Protein AF-A0A936NBF8-F1 (afdb_monomer)

Radius of gyration: 16.89 Å; Cα contacts (8 Å, |Δi|>4): 77; chains: 1; bounding box: 42×27×40 Å

Secondary structure (DSSP, 8-state):
-EEEETTEEEEEEEE--TT-S--EEEEEEE---TT--------------SEEEEEETTEEEEEESS--SHHHHT----

pLDDT: mean 82.16, std 11.69, range [54.12, 96.44]

Organism: NCBI:txid2954438

Structure (mmCIF, N/CA/C/O backbone):
data_AF-A0A936NBF8-F1
#
_entry.id   AF-A0A936NBF8-F1
#
loop_
_atom_site.group_PDB
_atom_site.id
_atom_site.type_symbol
_atom_site.label_atom_id
_atom_site.label_alt_id
_atom_site.label_comp_id
_atom_site.label_asym_id
_atom_site.label_entity_id
_atom_site.label_seq_id
_atom_site.pdbx_PDB_ins_code
_atom_site.Cartn_x
_atom_site.Cartn_y
_atom_site.Cartn_z
_atom_site.occupancy
_atom_site.B_iso_or_equiv
_atom_site.auth_seq_id
_atom_site.auth_comp_id
_atom_site.auth_asym_id
_atom_site.auth_atom_id
_atom_site.pdbx_PDB_model_num
ATOM 1 N N . MET A 1 1 ? -10.227 -1.561 -11.875 1.00 89.25 1 MET A N 1
ATOM 2 C CA . MET A 1 1 ? -9.664 -0.695 -12.932 1.00 89.25 1 MET A CA 1
ATOM 3 C C . MET A 1 1 ? -8.498 -1.428 -13.565 1.00 89.25 1 MET A C 1
ATOM 5 O O . MET A 1 1 ? -7.703 -1.982 -12.822 1.00 89.25 1 MET A O 1
ATOM 9 N N . THR A 1 2 ? -8.394 -1.444 -14.893 1.00 92.19 2 THR A N 1
ATOM 10 C CA . THR A 1 2 ? -7.284 -2.103 -15.598 1.00 92.19 2 THR A CA 1
ATOM 11 C C . THR A 1 2 ? -6.578 -1.087 -16.483 1.00 92.19 2 THR A C 1
ATOM 13 O O . THR A 1 2 ? -7.237 -0.362 -17.228 1.00 92.19 2 THR A O 1
ATOM 16 N N . CYS A 1 3 ? -5.253 -1.018 -16.395 1.00 91.44 3 CYS A N 1
ATOM 17 C CA . CYS A 1 3 ? -4.413 -0.197 -17.257 1.00 91.44 3 CYS A CA 1
ATOM 18 C C . CYS A 1 3 ? -3.297 -1.040 -17.884 1.00 91.44 3 CYS A C 1
ATOM 20 O O . CYS A 1 3 ? -3.005 -2.157 -17.451 1.00 91.44 3 CYS A O 1
ATOM 22 N N . ARG A 1 4 ? -2.697 -0.513 -18.951 1.00 90.81 4 ARG A N 1
ATOM 23 C CA . ARG A 1 4 ? -1.566 -1.136 -19.638 1.00 90.81 4 ARG A CA 1
ATOM 24 C C . ARG A 1 4 ? -0.401 -0.166 -19.684 1.00 90.81 4 ARG A C 1
ATOM 26 O O . ARG A 1 4 ? -0.604 1.024 -19.921 1.00 90.81 4 ARG A O 1
ATOM 33 N N . HIS A 1 5 ? 0.800 -0.691 -19.487 1.00 86.50 5 HIS A N 1
ATOM 34 C CA . HIS A 1 5 ? 2.045 0.044 -19.658 1.00 86.50 5 HIS A CA 1
ATOM 35 C C . HIS A 1 5 ? 2.998 -0.805 -20.498 1.00 86.50 5 HIS A C 1
ATOM 37 O O . HIS A 1 5 ? 3.447 -1.864 -20.061 1.00 86.50 5 HIS A O 1
ATOM 43 N N . GLY A 1 6 ? 3.252 -0.361 -21.732 1.00 87.44 6 GLY A N 1
ATOM 44 C CA . GLY A 1 6 ? 3.903 -1.192 -22.740 1.00 87.44 6 GLY A CA 1
ATOM 45 C C . GLY A 1 6 ? 3.136 -2.501 -22.939 1.00 87.44 6 GLY A C 1
ATOM 46 O O . GLY A 1 6 ? 1.938 -2.493 -23.223 1.00 87.44 6 GLY A O 1
ATOM 47 N N . ASP A 1 7 ? 3.838 -3.613 -22.741 1.00 89.44 7 ASP A N 1
ATOM 48 C CA . ASP A 1 7 ? 3.286 -4.964 -22.808 1.00 89.44 7 ASP A CA 1
ATOM 49 C C . ASP A 1 7 ? 2.706 -5.465 -21.473 1.00 89.44 7 ASP A C 1
ATOM 51 O O . ASP A 1 7 ? 1.970 -6.454 -21.453 1.00 89.44 7 ASP A O 1
ATOM 55 N N . SER A 1 8 ? 2.988 -4.793 -20.362 1.00 89.25 8 SER A N 1
ATOM 56 C CA . SER A 1 8 ? 2.503 -5.202 -19.044 1.00 89.25 8 SER A CA 1
ATOM 57 C C . SER A 1 8 ? 1.056 -4.749 -18.822 1.00 89.25 8 SER A C 1
ATOM 59 O O . SER A 1 8 ? 0.645 -3.667 -19.260 1.00 89.25 8 SER A O 1
ATOM 61 N N . THR A 1 9 ? 0.277 -5.569 -18.115 1.00 92.25 9 THR A N 1
ATOM 62 C CA . THR A 1 9 ? -1.111 -5.259 -17.741 1.00 92.25 9 THR A CA 1
ATOM 63 C C . THR A 1 9 ? -1.243 -5.223 -16.224 1.00 92.25 9 THR A C 1
ATOM 65 O O . THR A 1 9 ? -0.757 -6.109 -15.532 1.00 92.25 9 THR A O 1
ATOM 68 N N . PHE A 1 10 ? -1.932 -4.204 -15.715 1.00 92.44 10 PHE A N 1
ATOM 69 C CA . PHE A 1 10 ? -2.135 -3.980 -14.288 1.00 92.44 10 PHE A CA 1
ATOM 70 C C . PHE A 1 10 ? -3.630 -3.880 -14.017 1.00 92.44 10 PHE A C 1
ATOM 72 O O . PHE A 1 10 ? -4.315 -3.029 -14.589 1.00 92.44 10 PHE A O 1
ATOM 79 N N . THR A 1 11 ? -4.140 -4.719 -13.127 1.00 94.31 11 THR A N 1
ATOM 80 C CA . THR A 1 11 ? -5.529 -4.694 -12.675 1.00 94.31 11 THR A CA 1
ATOM 81 C C . THR A 1 11 ? -5.570 -4.367 -11.191 1.00 94.31 11 THR A C 1
ATOM 83 O O . THR A 1 11 ? -5.041 -5.097 -10.365 1.00 94.31 11 THR A O 1
ATOM 86 N N . GLN A 1 12 ? -6.224 -3.264 -10.844 1.00 93.94 12 GLN A N 1
ATOM 87 C CA . GLN A 1 12 ? -6.463 -2.843 -9.470 1.00 93.94 12 GLN A CA 1
ATOM 88 C C . GLN A 1 12 ? -7.927 -3.070 -9.095 1.00 93.94 12 GLN A C 1
ATOM 90 O O . GLN A 1 12 ? -8.838 -2.585 -9.777 1.00 93.94 12 GLN A O 1
ATOM 95 N N . THR A 1 13 ? -8.157 -3.731 -7.969 1.00 95.81 13 THR A N 1
ATOM 96 C CA . THR A 1 13 ? -9.485 -3.914 -7.379 1.00 95.81 13 THR A CA 1
ATOM 97 C C . THR A 1 13 ? -9.564 -3.133 -6.076 1.00 95.81 13 THR A C 1
ATOM 99 O O . THR A 1 13 ? -8.694 -3.268 -5.218 1.00 95.81 13 THR A O 1
ATOM 102 N N . LEU A 1 14 ? -10.604 -2.307 -5.947 1.00 93.44 14 LEU A N 1
ATOM 103 C CA . LEU A 1 14 ? -10.923 -1.560 -4.733 1.00 93.44 14 LEU A CA 1
ATOM 104 C C . LEU A 1 14 ? -12.182 -2.166 -4.119 1.00 93.44 14 LEU A C 1
ATOM 106 O O . LEU A 1 14 ? -13.206 -2.261 -4.797 1.00 93.44 14 LEU A O 1
ATOM 110 N N . SER A 1 15 ? -12.121 -2.549 -2.850 1.00 95.25 15 SER A N 1
ATOM 111 C CA . SER A 1 15 ? -13.267 -3.079 -2.112 1.00 95.25 15 SER A CA 1
ATOM 112 C C . SER A 1 15 ? -13.418 -2.392 -0.762 1.00 95.25 15 SER A C 1
ATOM 114 O O . SER A 1 15 ? -12.438 -2.014 -0.124 1.00 95.25 15 SER A O 1
ATOM 116 N N . MET A 1 16 ? -14.663 -2.243 -0.317 1.00 96.44 16 MET A N 1
ATOM 117 C CA . MET A 1 16 ? -14.994 -1.702 0.995 1.00 96.44 16 MET A CA 1
ATOM 118 C C . MET A 1 16 ? -16.093 -2.559 1.611 1.00 96.44 16 MET A C 1
ATOM 120 O O . MET A 1 16 ? -17.200 -2.648 1.077 1.00 96.44 16 MET A O 1
ATOM 124 N N . THR A 1 17 ? -15.779 -3.208 2.726 1.00 95.94 17 THR A N 1
ATOM 125 C CA . THR A 1 17 ? -16.749 -4.017 3.468 1.00 95.94 17 THR A CA 1
ATOM 126 C C . THR A 1 17 ? -17.758 -3.106 4.160 1.00 95.94 17 THR A C 1
ATOM 128 O O . THR A 1 17 ? -17.378 -2.117 4.789 1.00 95.94 17 THR A O 1
ATOM 131 N N . ALA A 1 18 ? -19.049 -3.431 4.070 1.00 94.94 18 ALA A N 1
ATOM 132 C CA . ALA A 1 18 ? -20.100 -2.639 4.701 1.00 94.94 18 ALA A CA 1
ATOM 133 C C . ALA A 1 18 ? -19.859 -2.500 6.217 1.00 94.94 18 ALA A C 1
ATOM 135 O O . ALA A 1 18 ? -19.604 -3.484 6.907 1.00 94.94 18 ALA A O 1
ATOM 136 N N . GLY A 1 19 ? -19.915 -1.264 6.723 1.00 95.31 19 GLY A N 1
ATOM 137 C CA . GLY A 1 19 ? -19.638 -0.943 8.129 1.00 95.31 19 GLY A CA 1
ATOM 138 C C . GLY A 1 19 ? -18.152 -0.866 8.506 1.00 95.31 19 GLY A C 1
ATOM 139 O O . GLY A 1 19 ? -17.840 -0.522 9.643 1.00 95.31 19 GLY A O 1
ATOM 140 N N . SER A 1 20 ? -17.229 -1.142 7.579 1.00 94.56 20 SER A N 1
ATOM 141 C CA . SER A 1 20 ? -15.788 -0.992 7.800 1.00 94.56 20 SER A CA 1
ATOM 142 C C . SER A 1 20 ? -15.312 0.426 7.479 1.00 94.56 20 SER A C 1
ATOM 144 O O . SER A 1 20 ? -15.730 1.022 6.489 1.00 94.56 20 SER A O 1
ATOM 146 N N . ALA A 1 21 ? -14.373 0.946 8.274 1.00 93.00 21 ALA A N 1
ATOM 147 C CA . ALA A 1 21 ? -13.668 2.203 7.995 1.00 93.00 21 ALA A CA 1
ATOM 148 C C . ALA A 1 21 ? -12.413 2.014 7.113 1.00 93.00 21 ALA A C 1
ATOM 150 O O . ALA A 1 21 ? -11.608 2.933 6.963 1.00 93.00 21 ALA A O 1
ATOM 151 N N . ARG A 1 22 ? -12.210 0.809 6.569 1.00 92.06 22 ARG A N 1
ATOM 152 C CA . ARG A 1 22 ? -11.042 0.420 5.771 1.00 92.06 22 ARG A CA 1
ATOM 153 C C . ARG A 1 22 ? -11.431 0.212 4.310 1.00 92.06 22 ARG A C 1
ATOM 155 O O . ARG A 1 22 ? -12.464 -0.387 4.019 1.00 92.06 22 ARG A O 1
ATOM 162 N N . ILE A 1 23 ? -10.552 0.658 3.417 1.00 92.19 23 ILE A N 1
ATOM 163 C CA . ILE A 1 23 ? -10.573 0.323 1.992 1.00 92.19 23 ILE A CA 1
ATOM 164 C C . ILE A 1 23 ? -9.479 -0.714 1.744 1.00 92.19 23 ILE A C 1
ATOM 166 O O . ILE A 1 23 ? -8.337 -0.522 2.163 1.00 92.19 23 ILE A O 1
ATOM 170 N N . ASP A 1 24 ? -9.834 -1.791 1.056 1.00 93.62 24 ASP A N 1
ATOM 171 C CA . ASP A 1 24 ? -8.914 -2.828 0.610 1.00 93.62 24 ASP A CA 1
ATOM 172 C C . ASP A 1 24 ? -8.564 -2.609 -0.863 1.00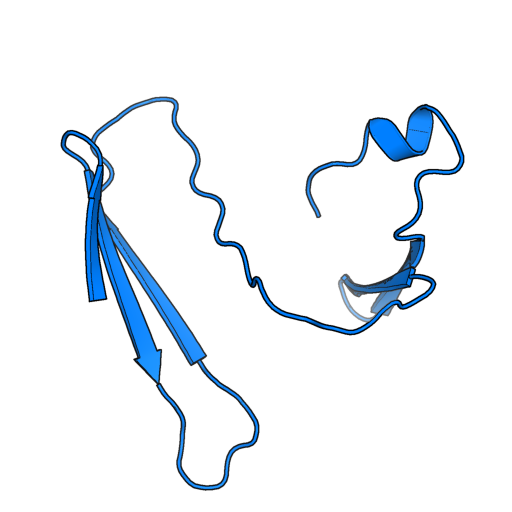 93.62 24 ASP A C 1
ATOM 174 O O . ASP A 1 24 ? -9.436 -2.354 -1.697 1.00 93.62 24 ASP A O 1
ATOM 178 N N . ILE A 1 25 ? -7.270 -2.686 -1.170 1.00 92.69 25 ILE A N 1
ATOM 179 C CA . ILE A 1 25 ? -6.717 -2.464 -2.505 1.00 92.69 25 ILE A CA 1
ATOM 180 C C . ILE A 1 25 ? -5.895 -3.692 -2.878 1.00 92.69 25 ILE A C 1
ATOM 182 O O . ILE A 1 25 ? -4.919 -4.004 -2.199 1.00 92.69 25 ILE A O 1
ATOM 186 N N . ALA A 1 26 ? -6.280 -4.371 -3.955 1.00 93.88 26 ALA A N 1
ATOM 187 C CA . ALA A 1 26 ? -5.560 -5.518 -4.499 1.00 93.88 26 ALA A CA 1
ATOM 188 C C . ALA A 1 26 ? -5.048 -5.205 -5.908 1.00 93.88 26 ALA A C 1
ATOM 190 O O . ALA A 1 26 ? -5.763 -4.579 -6.694 1.00 93.88 26 ALA A O 1
ATOM 191 N N . TYR A 1 27 ? -3.834 -5.658 -6.224 1.00 91.88 27 TYR A N 1
ATOM 192 C CA . TYR A 1 27 ? -3.238 -5.545 -7.553 1.00 91.88 27 TYR A CA 1
ATOM 193 C C . TYR A 1 27 ? -2.954 -6.936 -8.121 1.00 91.88 27 TYR A C 1
ATOM 195 O O . TYR A 1 27 ? -2.315 -7.754 -7.464 1.00 91.88 27 TYR A O 1
ATOM 203 N N . ASP A 1 28 ? -3.411 -7.170 -9.345 1.00 93.44 28 ASP A N 1
ATOM 204 C CA . ASP A 1 28 ? -3.044 -8.298 -10.196 1.00 93.44 28 ASP A CA 1
ATOM 205 C C . ASP A 1 28 ? -2.216 -7.740 -11.358 1.00 93.44 28 ASP A C 1
ATOM 207 O O . ASP A 1 28 ? -2.646 -6.798 -12.034 1.00 93.44 28 ASP A O 1
ATOM 211 N N . ILE A 1 29 ? -0.983 -8.222 -11.506 1.00 90.75 29 ILE A N 1
ATOM 212 C CA . ILE A 1 29 ? -0.001 -7.619 -12.406 1.00 90.75 29 ILE A CA 1
ATOM 213 C C . ILE A 1 29 ? 0.634 -8.703 -13.271 1.00 90.75 29 ILE A C 1
ATOM 215 O O . ILE A 1 29 ? 1.370 -9.552 -12.772 1.00 90.75 29 ILE A O 1
ATOM 219 N N . ASP A 1 30 ? 0.393 -8.616 -14.578 1.00 89.88 30 ASP A N 1
ATOM 220 C CA . ASP A 1 30 ? 1.114 -9.378 -15.595 1.00 89.88 30 ASP A CA 1
ATOM 221 C C . ASP A 1 30 ? 2.311 -8.555 -16.080 1.00 89.88 30 ASP A C 1
ATOM 223 O O . ASP A 1 30 ? 2.172 -7.574 -16.825 1.00 89.88 30 ASP A O 1
ATOM 227 N N . PHE A 1 31 ? 3.492 -8.94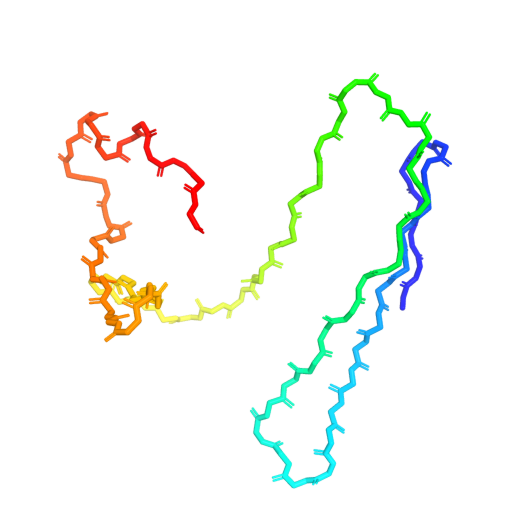3 -15.603 1.00 86.00 31 PHE A N 1
ATOM 228 C CA . PHE A 1 31 ? 4.753 -8.272 -15.870 1.00 86.00 31 PHE A CA 1
ATOM 229 C C . PHE A 1 31 ? 5.504 -8.908 -17.028 1.00 86.00 31 PHE A C 1
ATOM 231 O O . PHE A 1 31 ? 5.953 -10.048 -16.935 1.00 86.00 31 PHE A O 1
ATOM 238 N N . ARG A 1 32 ? 5.736 -8.131 -18.091 1.00 84.00 32 ARG A N 1
ATOM 239 C CA . ARG A 1 32 ? 6.448 -8.622 -19.283 1.00 84.00 32 ARG A CA 1
ATOM 240 C C . ARG A 1 32 ? 7.799 -7.947 -19.546 1.00 84.00 32 ARG A C 1
ATOM 242 O O . ARG A 1 32 ? 8.461 -8.288 -20.522 1.00 84.00 32 ARG A O 1
ATOM 249 N N . ARG A 1 33 ? 8.247 -7.025 -18.682 1.00 68.12 33 ARG A N 1
ATOM 250 C CA . ARG A 1 33 ? 9.514 -6.284 -18.840 1.00 68.12 33 ARG A CA 1
ATOM 251 C C . ARG A 1 33 ? 10.465 -6.474 -17.654 1.00 68.12 33 ARG A C 1
ATOM 253 O O . ARG A 1 33 ? 10.065 -6.323 -16.507 1.00 68.12 33 ARG A O 1
ATOM 260 N N . HIS A 1 34 ? 11.740 -6.724 -17.955 1.00 72.00 34 HIS A N 1
ATOM 261 C CA . HIS A 1 34 ? 12.865 -6.648 -17.017 1.00 72.00 34 HIS A CA 1
ATOM 262 C C . HIS A 1 34 ? 13.782 -5.481 -17.429 1.00 72.00 34 HIS A C 1
ATOM 264 O O . HIS A 1 34 ? 14.025 -5.346 -18.631 1.00 72.00 34 HIS A O 1
ATOM 270 N N . PRO A 1 35 ? 14.347 -4.672 -16.509 1.00 59.84 35 PRO A N 1
ATOM 271 C CA . PRO A 1 35 ? 14.182 -4.633 -15.056 1.00 59.84 35 PRO A CA 1
ATOM 272 C C . PRO A 1 35 ? 13.369 -3.391 -14.633 1.00 59.84 35 PRO A C 1
ATOM 274 O O . PRO A 1 35 ? 13.935 -2.323 -14.416 1.00 59.84 35 PRO A O 1
ATOM 277 N N . GLU A 1 36 ? 12.046 -3.505 -14.526 1.00 68.69 36 GLU A N 1
ATOM 278 C CA . GLU A 1 36 ? 11.191 -2.411 -14.039 1.00 68.69 36 GLU A CA 1
ATOM 279 C C . GLU A 1 36 ? 10.513 -2.827 -12.726 1.00 68.69 36 GLU A C 1
ATOM 281 O O . GLU A 1 36 ? 10.031 -3.953 -12.606 1.00 68.69 36 GLU A O 1
ATOM 286 N N . GLY A 1 37 ? 10.505 -1.936 -11.729 1.00 72.81 37 GLY A N 1
ATOM 287 C CA . GLY A 1 37 ? 9.759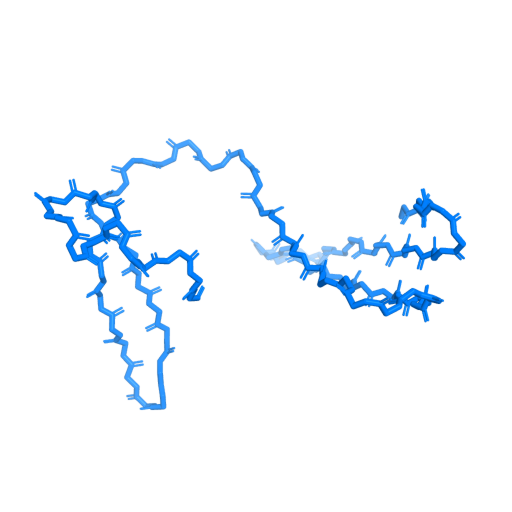 -2.111 -10.478 1.00 72.81 37 GLY A CA 1
ATOM 288 C C . GLY A 1 37 ? 8.382 -1.441 -10.541 1.00 72.81 37 GLY A C 1
ATOM 289 O O . GLY A 1 37 ? 8.193 -0.495 -11.304 1.00 72.81 37 GLY A O 1
ATOM 290 N N . VAL A 1 38 ? 7.422 -1.907 -9.730 1.00 76.75 38 VAL A N 1
ATOM 291 C CA . VAL A 1 38 ? 6.162 -1.173 -9.469 1.00 76.75 38 VAL A CA 1
ATOM 292 C C . VAL A 1 38 ? 6.228 -0.561 -8.100 1.00 76.75 38 VAL A C 1
ATOM 294 O O . VAL A 1 38 ? 6.507 -1.257 -7.126 1.00 76.75 38 VAL A O 1
ATOM 297 N N . GLU A 1 39 ? 5.818 0.693 -8.025 1.00 79.88 39 GLU A N 1
ATOM 298 C CA . GLU A 1 39 ? 5.473 1.331 -6.771 1.00 79.88 39 GLU A CA 1
ATOM 299 C C . GLU A 1 39 ? 3.999 1.750 -6.797 1.00 79.88 39 GLU A C 1
ATOM 301 O O . GLU A 1 39 ? 3.516 2.360 -7.754 1.00 79.88 39 GLU A O 1
ATOM 306 N N . GLY A 1 40 ? 3.263 1.387 -5.746 1.00 77.88 40 GLY A N 1
ATOM 307 C CA . GLY A 1 40 ? 1.872 1.781 -5.554 1.00 77.88 40 GLY A CA 1
ATOM 308 C C . GLY A 1 40 ? 1.768 2.949 -4.579 1.00 77.88 40 GLY A C 1
ATOM 309 O O . GLY A 1 40 ? 1.941 2.764 -3.378 1.00 77.88 40 GLY A O 1
ATOM 310 N N . GLY A 1 41 ? 1.439 4.143 -5.074 1.00 77.75 41 GLY A N 1
ATOM 311 C CA . GLY A 1 41 ? 1.281 5.339 -4.243 1.00 77.75 41 GLY A CA 1
ATOM 312 C C . GLY A 1 41 ? -0.153 5.559 -3.747 1.00 77.75 41 GLY A C 1
ATOM 313 O O . GLY A 1 41 ? -1.107 5.512 -4.523 1.00 77.75 41 GLY A O 1
ATOM 314 N N . LEU A 1 42 ? -0.313 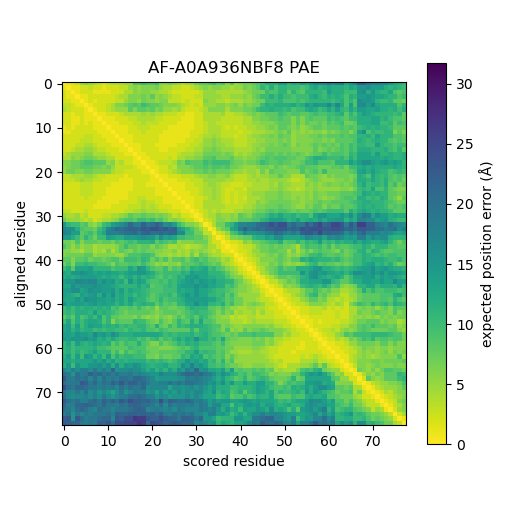5.892 -2.462 1.00 75.75 42 LEU A N 1
ATOM 315 C CA . LEU A 1 42 ? -1.569 6.408 -1.901 1.00 75.75 42 LEU A CA 1
ATOM 316 C C . LEU A 1 42 ? -1.522 7.941 -1.838 1.00 75.75 42 LEU A C 1
ATOM 318 O O . LEU A 1 42 ? -1.094 8.533 -0.844 1.00 75.75 42 LEU A O 1
ATOM 322 N N . ALA A 1 43 ? -1.950 8.596 -2.917 1.00 67.12 43 ALA A N 1
ATOM 323 C CA . ALA A 1 43 ? -2.009 10.055 -2.996 1.00 67.12 43 ALA A CA 1
ATOM 324 C C . ALA A 1 43 ? -3.253 10.631 -2.285 1.00 67.12 43 ALA A C 1
ATOM 326 O O . ALA A 1 43 ? -4.286 9.978 -2.168 1.00 67.12 43 ALA A O 1
ATOM 327 N N . GLY A 1 44 ? -3.173 11.890 -1.832 1.00 64.50 44 GLY A N 1
ATOM 328 C CA . GLY A 1 44 ? -4.339 12.644 -1.333 1.00 64.50 44 GLY A CA 1
ATOM 329 C C . GLY A 1 44 ? -4.474 12.759 0.189 1.00 64.50 44 GLY A C 1
ATOM 330 O O . GLY A 1 44 ? -5.445 13.336 0.684 1.00 64.50 44 GLY A O 1
ATOM 331 N N . ARG A 1 45 ? -3.493 12.287 0.963 1.00 65.44 45 ARG A N 1
ATOM 332 C CA . ARG A 1 45 ? -3.469 12.493 2.415 1.00 65.44 45 ARG A CA 1
ATOM 333 C C . ARG A 1 45 ? -3.115 13.951 2.749 1.00 65.44 45 ARG A C 1
ATOM 335 O O . ARG A 1 45 ? -1.960 14.346 2.676 1.00 65.44 45 ARG A O 1
ATOM 342 N N . ARG A 1 46 ? -4.099 14.748 3.184 1.00 69.44 46 ARG A N 1
ATOM 343 C CA . ARG A 1 46 ? -3.922 16.160 3.608 1.00 69.44 46 ARG A CA 1
ATOM 344 C C . ARG A 1 46 ? -3.360 16.334 5.028 1.00 69.44 46 ARG A C 1
ATOM 346 O O . ARG A 1 46 ? -3.553 17.373 5.651 1.00 69.44 46 ARG A O 1
ATOM 353 N N . ALA A 1 47 ? -2.698 15.317 5.569 1.00 74.12 47 ALA A N 1
ATOM 354 C CA . ALA A 1 47 ? -2.102 15.390 6.898 1.00 74.12 47 ALA A CA 1
ATOM 355 C C . ALA A 1 47 ? -0.629 15.800 6.790 1.00 74.12 47 ALA A C 1
ATOM 357 O O . ALA A 1 47 ? 0.103 15.241 5.976 1.00 74.12 47 ALA A O 1
ATOM 358 N N . HIS A 1 48 ? -0.188 16.716 7.656 1.00 76.00 48 HIS A N 1
ATOM 359 C CA . HIS A 1 48 ? 1.207 17.156 7.755 1.00 76.00 48 HIS A CA 1
ATOM 360 C C . HIS A 1 48 ? 1.833 16.688 9.085 1.00 76.00 48 HIS A C 1
ATOM 362 O O . HIS A 1 48 ? 2.037 17.489 10.000 1.00 76.00 48 HIS A O 1
ATOM 368 N N . PRO A 1 49 ? 2.049 15.371 9.273 1.00 79.44 49 PRO A N 1
ATOM 369 C CA . PRO A 1 49 ? 2.613 14.845 10.512 1.00 79.44 49 PRO A CA 1
ATOM 370 C C . PRO A 1 49 ? 4.105 15.188 10.629 1.00 79.44 49 PRO A C 1
ATOM 372 O O . PRO A 1 49 ? 4.798 15.339 9.629 1.00 79.44 49 PRO A O 1
ATOM 375 N N . ARG A 1 50 ? 4.643 15.199 11.854 1.00 82.31 50 ARG A N 1
ATOM 376 C CA . ARG A 1 50 ? 6.099 15.320 12.071 1.00 82.31 50 ARG A CA 1
ATOM 377 C C . ARG A 1 50 ? 6.879 14.029 11.779 1.00 82.31 50 ARG A C 1
ATOM 379 O O . ARG A 1 50 ? 8.093 14.085 11.599 1.00 82.31 50 ARG A O 1
ATOM 386 N N . GLY A 1 51 ? 6.201 12.881 11.714 1.00 82.75 51 GLY A N 1
ATOM 387 C CA . GLY A 1 51 ? 6.807 11.585 11.410 1.00 82.75 51 GLY A CA 1
ATOM 388 C C . GLY A 1 51 ? 5.790 10.519 10.999 1.00 82.75 51 GLY A C 1
ATOM 389 O O . GLY A 1 51 ? 4.581 10.714 11.144 1.00 82.75 51 GLY A O 1
ATOM 390 N N . SER A 1 52 ? 6.288 9.399 10.485 1.00 84.81 52 SER A N 1
ATOM 391 C CA . SER A 1 52 ? 5.535 8.186 10.167 1.00 84.81 52 SER A CA 1
ATOM 392 C C . SER A 1 52 ? 5.822 7.105 11.209 1.00 84.81 52 SER A C 1
ATOM 394 O O . SER A 1 52 ? 6.892 7.083 11.820 1.00 84.81 52 SER A O 1
ATOM 396 N N . ALA A 1 53 ? 4.849 6.229 11.445 1.00 87.56 53 ALA A N 1
ATOM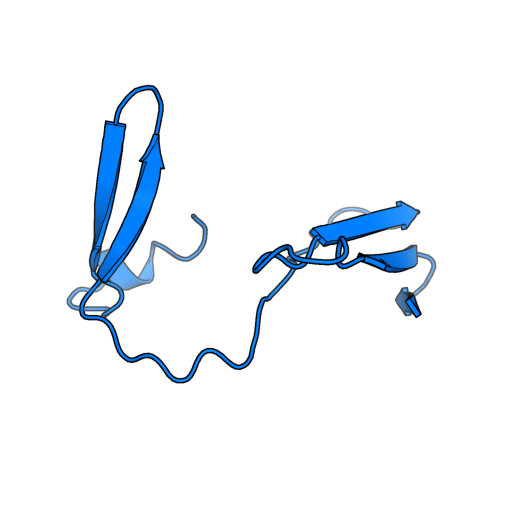 397 C CA . ALA A 1 53 ? 5.036 5.022 12.233 1.00 87.56 53 ALA A CA 1
ATOM 398 C C . ALA A 1 53 ? 4.945 3.827 11.286 1.00 87.56 53 ALA A C 1
ATOM 400 O O . ALA A 1 53 ? 3.976 3.724 10.536 1.00 87.56 53 ALA A O 1
ATOM 401 N N . SER A 1 54 ? 5.945 2.957 11.333 1.00 88.31 54 SER A N 1
ATOM 402 C CA . SER A 1 54 ? 5.954 1.689 10.610 1.00 88.31 54 SER A CA 1
ATOM 403 C C . SER A 1 54 ? 5.973 0.565 11.629 1.00 88.31 54 SER A C 1
ATOM 405 O O . SER A 1 54 ? 6.713 0.626 12.617 1.00 88.31 54 SER A O 1
ATOM 407 N N . GLU A 1 55 ? 5.153 -0.449 11.402 1.00 91.38 55 GLU A N 1
ATOM 408 C CA . GLU A 1 55 ? 5.216 -1.677 12.180 1.00 91.38 55 GLU A CA 1
ATOM 409 C C . GLU A 1 55 ? 6.475 -2.462 11.797 1.00 91.38 55 GLU A C 1
ATOM 411 O O . GLU A 1 55 ? 6.891 -2.499 10.639 1.00 91.38 55 GLU A O 1
ATOM 416 N N . ILE A 1 56 ? 7.109 -3.045 12.802 1.00 88.69 56 ILE A N 1
ATOM 417 C CA . ILE A 1 56 ? 8.189 -4.018 12.684 1.00 88.69 56 ILE A CA 1
ATOM 418 C C . ILE A 1 56 ? 7.819 -5.210 13.561 1.00 88.69 56 ILE A C 1
ATOM 420 O O . ILE A 1 56 ? 6.857 -5.150 14.325 1.00 88.69 56 ILE A O 1
ATOM 424 N N . GLN A 1 57 ? 8.588 -6.294 13.496 1.00 94.00 57 GLN A N 1
ATOM 425 C CA . GLN A 1 57 ? 8.304 -7.466 14.316 1.00 94.00 57 GLN A CA 1
ATOM 426 C C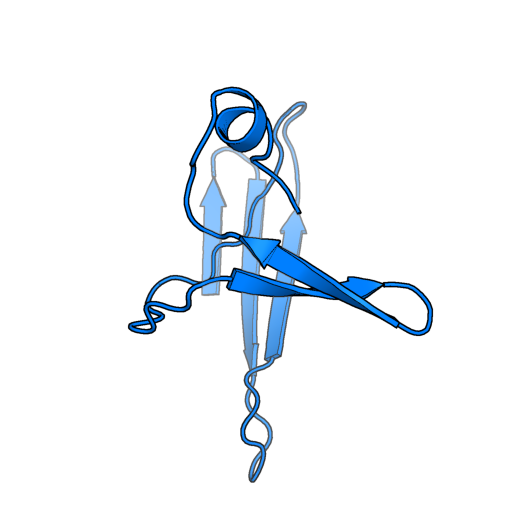 . GLN A 1 57 ? 8.148 -7.081 15.801 1.00 94.00 57 GLN A C 1
ATOM 428 O O . GLN A 1 57 ? 9.096 -6.627 16.442 1.00 94.00 57 GLN A O 1
ATOM 433 N N . LEU A 1 58 ? 6.928 -7.271 16.320 1.00 87.62 58 LEU A N 1
ATOM 434 C CA . LEU A 1 58 ? 6.515 -7.027 17.708 1.00 87.62 58 LEU A CA 1
ATOM 435 C C . LEU A 1 58 ? 6.617 -5.569 18.200 1.00 87.62 58 LEU A C 1
ATOM 437 O O . LEU A 1 58 ? 6.460 -5.340 19.398 1.00 87.62 58 LEU A O 1
ATOM 441 N N . TRP A 1 59 ? 6.865 -4.586 17.325 1.00 88.56 59 TRP A N 1
ATOM 442 C CA . TRP A 1 59 ? 7.087 -3.187 17.719 1.00 88.56 59 TRP A CA 1
ATOM 443 C C . TRP A 1 59 ? 6.723 -2.177 16.624 1.00 88.56 59 TRP A C 1
ATOM 445 O O . TRP A 1 59 ? 6.377 -2.523 15.501 1.00 88.56 59 TRP A O 1
ATOM 455 N N . HIS A 1 60 ? 6.846 -0.888 16.951 1.00 89.31 60 HIS A N 1
ATOM 456 C CA . HIS A 1 60 ? 6.701 0.207 15.996 1.00 89.31 60 HIS A CA 1
ATOM 457 C C . HIS A 1 60 ? 7.954 1.078 15.983 1.00 89.31 60 HIS A C 1
ATOM 459 O O . HIS A 1 60 ? 8.446 1.487 17.036 1.00 89.31 60 HIS A O 1
ATOM 465 N N . VAL A 1 61 ? 8.424 1.432 14.790 1.00 90.31 61 VAL A N 1
ATOM 466 C CA . VAL A 1 61 ? 9.470 2.440 14.601 1.00 90.31 61 VAL A CA 1
ATOM 467 C C . VAL A 1 61 ? 8.842 3.747 14.134 1.00 90.31 61 VAL A C 1
ATOM 469 O O . VAL A 1 61 ? 8.036 3.764 13.206 1.00 90.31 61 VAL A O 1
ATOM 472 N N . ARG A 1 62 ? 9.211 4.863 14.772 1.00 88.50 62 ARG A N 1
ATOM 473 C CA . ARG A 1 62 ? 8.837 6.207 14.317 1.00 88.50 62 ARG A CA 1
ATOM 474 C C . ARG A 1 62 ? 9.987 6.843 13.558 1.00 88.50 62 ARG A C 1
ATOM 476 O O . ARG A 1 62 ? 11.111 6.856 14.053 1.00 88.50 62 ARG A O 1
ATOM 483 N N . ARG A 1 63 ? 9.699 7.391 12.379 1.00 86.50 63 ARG A N 1
ATOM 484 C CA . ARG A 1 63 ? 10.691 8.047 11.521 1.00 86.50 63 ARG A CA 1
ATOM 485 C C . ARG A 1 63 ? 10.247 9.466 11.177 1.00 86.50 63 ARG A C 1
ATOM 487 O O . ARG A 1 63 ? 9.066 9.668 10.888 1.00 86.50 63 ARG A O 1
ATOM 494 N N . PRO A 1 64 ? 11.148 10.458 11.223 1.00 83.69 64 PRO A N 1
ATOM 495 C CA . PRO A 1 64 ? 10.865 11.777 10.678 1.00 83.69 64 PRO A CA 1
ATOM 496 C C . PRO A 1 64 ? 10.494 11.676 9.196 1.00 83.69 64 PRO A C 1
ATOM 498 O O . PRO A 1 64 ? 11.086 10.893 8.462 1.00 83.69 64 PRO A O 1
ATOM 501 N N . VAL A 1 65 ? 9.507 12.464 8.766 1.00 78.38 65 VAL A N 1
ATOM 502 C CA . VAL A 1 65 ? 9.133 12.582 7.339 1.00 78.38 65 VAL A CA 1
ATOM 503 C C . VAL A 1 65 ? 9.794 13.788 6.668 1.00 78.38 65 VAL A C 1
ATOM 505 O O . VAL A 1 65 ? 9.693 13.952 5.459 1.00 78.38 65 VAL A O 1
ATOM 508 N N . HIS A 1 66 ? 10.440 14.655 7.453 1.00 78.62 66 HIS A N 1
ATOM 509 C CA . HIS A 1 66 ? 11.202 15.789 6.947 1.00 78.62 66 HIS A CA 1
ATOM 510 C C . HIS A 1 66 ? 12.641 15.355 6.669 1.00 78.62 66 HIS A C 1
ATOM 512 O O . HIS A 1 66 ? 13.228 14.623 7.464 1.00 78.62 66 HIS A O 1
ATOM 518 N N . GLN A 1 67 ? 13.213 15.835 5.568 1.00 70.19 67 GLN A N 1
ATOM 519 C CA . GLN A 1 67 ? 14.640 15.686 5.301 1.00 70.19 67 GLN A CA 1
ATOM 520 C C . GLN A 1 67 ? 15.391 16.767 6.082 1.00 70.19 67 GLN A C 1
ATOM 522 O O . GLN A 1 67 ? 15.238 17.951 5.789 1.00 70.19 67 GLN A O 1
ATOM 527 N N . ASN A 1 68 ? 16.144 16.378 7.111 1.00 65.12 68 ASN A N 1
ATOM 528 C CA . ASN A 1 68 ? 16.931 17.302 7.933 1.00 65.12 68 ASN A CA 1
ATOM 529 C C . ASN A 1 68 ? 18.405 17.310 7.494 1.00 65.12 68 ASN A C 1
ATOM 531 O O . ASN A 1 68 ? 19.087 18.329 7.536 1.00 65.12 68 ASN A O 1
ATOM 535 N N . THR A 1 69 ? 18.893 16.164 7.024 1.00 72.69 69 THR A N 1
ATOM 536 C CA . THR A 1 69 ? 20.285 15.936 6.633 1.00 72.69 69 THR A CA 1
ATOM 537 C C . THR A 1 69 ? 20.382 15.255 5.269 1.00 72.69 69 THR A C 1
ATOM 539 O O . THR A 1 69 ? 19.423 14.657 4.782 1.00 72.69 69 THR A O 1
ATOM 542 N N . SER A 1 70 ? 21.570 15.279 4.656 1.00 71.19 70 SER A N 1
ATOM 543 C CA . SER A 1 70 ? 21.851 14.529 3.420 1.00 71.19 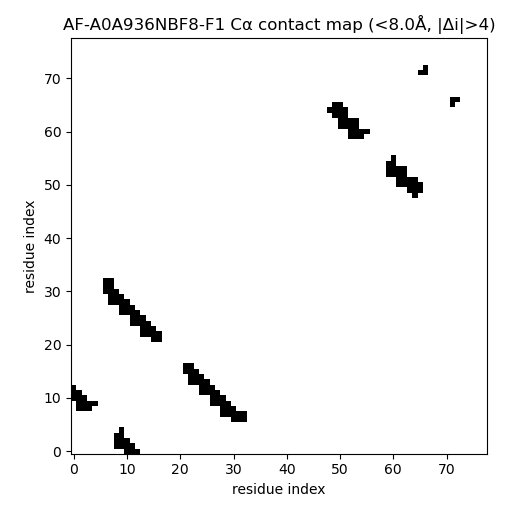70 SER A CA 1
ATOM 544 C C . SER A 1 70 ? 21.689 13.012 3.584 1.00 71.19 70 SER A C 1
ATOM 546 O O . SER A 1 70 ? 21.453 12.309 2.606 1.00 71.19 70 SER A O 1
ATOM 548 N N . TRP A 1 71 ? 21.760 12.506 4.818 1.00 68.06 71 TRP A N 1
ATOM 549 C CA . TRP A 1 71 ? 21.458 11.114 5.142 1.00 68.06 71 TRP A CA 1
ATOM 550 C C . TRP A 1 71 ? 19.956 10.805 5.053 1.00 68.06 71 TRP A C 1
ATOM 552 O O . TRP A 1 71 ? 19.583 9.726 4.597 1.00 68.06 71 TRP A O 1
ATOM 562 N N . ASP A 1 72 ? 19.086 11.758 5.408 1.00 60.72 72 ASP A N 1
ATOM 563 C CA . ASP A 1 72 ? 17.632 11.606 5.245 1.00 60.72 72 ASP A CA 1
ATOM 564 C C 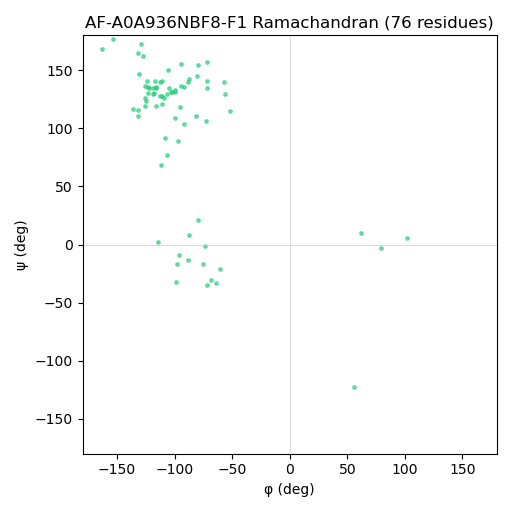. ASP A 1 72 ? 17.230 11.586 3.769 1.00 60.72 72 ASP A C 1
ATOM 566 O O . ASP A 1 72 ? 16.274 10.908 3.399 1.00 60.72 72 ASP A O 1
ATOM 570 N N . ALA A 1 73 ? 17.987 12.285 2.918 1.00 61.81 73 ALA A N 1
ATOM 571 C CA . ALA A 1 73 ? 17.794 12.220 1.478 1.00 61.81 73 ALA A CA 1
ATOM 572 C C . ALA A 1 73 ? 18.072 10.813 0.937 1.00 61.81 73 ALA A C 1
ATOM 574 O 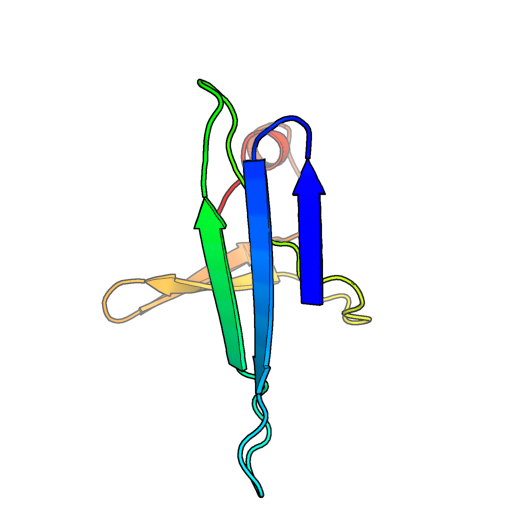O . ALA A 1 73 ? 17.380 10.389 0.039 1.00 61.81 73 ALA A O 1
ATOM 575 N N . ALA A 1 74 ? 18.998 10.028 1.491 1.00 65.69 74 ALA A N 1
ATOM 576 C CA . ALA A 1 74 ? 19.285 8.683 0.977 1.00 65.69 74 ALA A CA 1
ATOM 577 C C . ALA A 1 74 ? 18.202 7.625 1.305 1.00 65.69 74 ALA A C 1
ATOM 579 O O . ALA A 1 74 ? 18.337 6.462 0.926 1.00 65.69 74 ALA A O 1
ATOM 580 N N . ARG A 1 75 ? 17.135 7.995 2.026 1.00 62.88 75 ARG A N 1
ATOM 581 C CA . ARG A 1 75 ? 16.113 7.080 2.544 1.00 62.88 75 ARG A CA 1
ATOM 582 C C . ARG A 1 75 ? 14.801 7.219 1.756 1.00 62.88 75 ARG A C 1
ATOM 584 O O . ARG A 1 75 ? 13.865 7.847 2.241 1.00 62.88 75 ARG A O 1
ATOM 591 N N . PHE A 1 76 ? 14.732 6.657 0.549 1.00 60.06 76 PHE A N 1
ATOM 592 C CA . PHE A 1 76 ? 13.576 6.841 -0.347 1.00 60.06 76 PHE A CA 1
ATOM 593 C C . PHE A 1 76 ? 12.536 5.707 -0.342 1.00 60.06 76 PHE A C 1
ATOM 595 O O . PHE A 1 76 ? 11.405 5.956 -0.740 1.00 60.06 76 PHE A O 1
ATOM 602 N N . GLU A 1 77 ? 12.862 4.513 0.165 1.00 54.78 77 GLU A N 1
ATOM 603 C CA . GLU A 1 77 ? 11.935 3.368 0.206 1.00 54.78 77 GLU A CA 1
ATOM 604 C C . GLU A 1 77 ? 11.810 2.812 1.640 1.00 54.78 77 GLU A C 1
ATOM 606 O O . GLU A 1 77 ? 12.819 2.536 2.302 1.00 54.78 77 GLU A O 1
ATOM 611 N N . PHE A 1 78 ? 10.579 2.695 2.157 1.00 54.12 78 PHE A N 1
ATOM 612 C CA . PHE A 1 78 ? 10.253 2.041 3.436 1.00 54.12 78 PHE A CA 1
ATOM 613 C C . PHE A 1 78 ? 8.798 1.596 3.541 1.00 54.12 78 PHE A C 1
ATOM 615 O O . PHE A 1 78 ? 7.927 2.266 2.948 1.00 54.12 78 PHE A O 1
#

InterPro domains:
  IPR011013 Galactose mutarotase-like domain superfamily [SSF74650] (5-77)
  IPR011682 Glycosyl hydrolase family 38, C-terminal [PF07748] (4-77)

Foldseek 3Di:
DWDDDVPKIKDWDWDDDPPDPDIDIDIDIDDDDPPDDDDDDDPDPPDDDQWDWDDDVVDIDTDGPDDPDPVSVVDDDD

Nearest PDB structures (foldseek):
  6ue8-assembly1_D  TM=3.480E-01  e=1.086E+00  Homo sapiens
  6vmi-assembly1_a  TM=4.011E-01  e=7.086E+00  Homo sapiens
  7odt-assembly1_a  TM=4.032E-01  e=8.663E+00  Homo sapiens

Sequence (78 aa):
MTCRHGDSTFTQTLSMTAGSARIDIAYDIDFRRHPEGVEGGLAGRRAHPRGSASEIQLWHVRRPVHQNTSWDAARFEF

Mean predicted aligned error: 8.59 Å

Solvent-accessible surface area (backbone atoms only — not comparable to full-atom values): 5442 Å² total; per-residue (Å²): 91,76,53,72,58,90,85,21,42,40,36,43,46,79,47,65,57,90,95,53,97,54,78,47,77,49,78,52,71,52,81,72,66,85,94,70,86,87,84,88,82,86,81,84,74,90,72,87,67,77,49,47,78,44,83,49,94,96,46,72,49,77,42,70,70,66,74,86,47,79,70,47,64,72,64,83,82,134